Protein 1W70 (pdb70)

B-factor: mean 16.72, std 8.09, range [7.65, 56.37]

Sequence (143 aa):
LIKHMMRAEALFDFTGNSKLLELNFKKAGDVIFLLSSRINKDWLEGTVRGATGIFPLSFVKILKLIKHMRAEALFDFTGNSKLELNFKKAGDVIFLLSRINKDWLEGTVRGATGIFPLSFVKILKKPQPAVPPRPSADKPQPAVPPRP

Structure (mmCIF, N/CA/C/O backbone):
data_1W70
#
_entry.id   1W70
#
_cell.length_a   39.640
_cell.length_b   50.490
_cell.length_c   68.180
_cell.angle_alpha   90.00
_cell.angle_beta   90.00
_cell.angle_gamma   90.00
#
_symmetry.space_group_name_H-M   'P 21 21 21'
#
loop_
_entity.id
_entity.type
_entity.pdbx_description
1 polymer 'NEUTROPHIL CYTOSOL FACTOR 4'
2 polymer 'NEUTROPHIL CYTOSOL FACTOR 1'
3 non-polymer 'SULFATE ION'
4 non-polymer 'trifluoroacetic acid'
5 water water
#
loop_
_atom_site.group_PDB
_atom_site.id
_atom_site.type_symbol
_atom_site.label_atom_id
_atom_site.label_alt_id
_atom_site.label_comp_id
_atom_site.label_asym_id
_atom_site.label_entity_id
_atom_site.label_seq_id
_atom_site.pdbx_PDB_ins_code
_atom_site.Cartn_x
_atom_site.Cartn_y
_atom_site.Cartn_z
_atom_site.occupancy
_atom_site.B_iso_or_equiv
_atom_site.auth_seq_id
_atom_site.auth_comp_id
_atom_site.auth_asym_id
_atom_site.auth_atom_id
_atom_site.pdbx_PDB_model_num
ATOM 1 N N . LEU A 1 1 ? 15.900 13.418 34.149 1.00 15.35 169 LEU A N 1
ATOM 2 C CA . LEU A 1 1 ? 16.353 14.548 33.278 1.00 14.17 169 LEU A CA 1
ATOM 3 C C . LEU A 1 1 ? 15.626 15.805 33.675 1.00 14.70 169 LEU A C 1
ATOM 4 O O . LEU A 1 1 ? 14.466 15.747 34.069 1.00 15.58 169 LEU A O 1
ATOM 9 N N . ILE A 1 2 ? 16.316 16.940 33.555 1.00 12.96 170 ILE A N 1
ATOM 10 C CA . ILE A 1 2 ? 15.753 18.244 33.877 1.00 14.07 170 ILE A CA 1
ATOM 11 C C . ILE A 1 2 ? 14.595 18.545 32.915 1.00 14.18 170 ILE A C 1
ATOM 12 O O . ILE A 1 2 ? 14.656 18.226 31.720 1.00 16.60 170 ILE A O 1
ATOM 17 N N . LYS A 1 3 ? 13.564 19.180 33.464 1.00 15.31 171 LYS A N 1
ATOM 18 C CA . LYS A 1 3 ? 12.368 19.551 32.714 1.00 16.74 171 LYS A CA 1
ATOM 19 C C . LYS A 1 3 ? 12.073 21.027 32.940 1.00 15.44 171 LYS A C 1
ATOM 20 O O . LYS A 1 3 ? 12.324 21.549 34.017 1.00 15.95 171 LYS A O 1
ATOM 26 N N . HIS A 1 4 ? 11.549 21.697 31.925 1.00 16.14 172 HIS A N 1
ATOM 27 C CA . HIS A 1 4 ? 11.173 23.098 32.050 1.00 16.61 172 HIS A CA 1
ATOM 28 C C . HIS A 1 4 ? 12.228 24.130 32.457 1.00 15.43 172 HIS A C 1
ATOM 29 O O . HIS A 1 4 ? 11.893 25.131 33.087 1.00 17.76 172 HIS A O 1
ATOM 36 N N A MET A 1 5 ? 13.482 23.898 32.093 0.50 15.15 173 MET A N 1
ATOM 37 N N B MET A 1 5 ? 13.499 23.888 32.135 0.50 14.50 173 MET A N 1
ATOM 38 C CA A MET A 1 5 ? 14.523 24.854 32.421 0.50 14.73 173 MET A CA 1
ATOM 39 C CA B MET A 1 5 ? 14.563 24.838 32.475 0.50 13.58 173 MET A CA 1
ATOM 40 C C A MET A 1 5 ? 15.246 25.212 31.143 0.50 13.94 173 MET A C 1
ATOM 41 C C B MET A 1 5 ? 15.337 25.187 31.208 0.50 13.25 173 MET A C 1
ATOM 42 O O A MET A 1 5 ? 15.420 24.377 30.256 0.50 13.88 173 MET A O 1
ATOM 43 O O B MET A 1 5 ? 15.648 24.314 30.398 0.50 12.83 173 MET A O 1
ATOM 52 N N . ARG A 1 6 ? 15.658 26.466 31.050 1.00 13.22 174 ARG A N 1
ATOM 53 C CA . ARG A 1 6 ? 16.319 26.949 29.864 1.00 12.65 174 ARG A CA 1
ATOM 54 C C . ARG A 1 6 ? 17.435 27.911 30.164 1.00 11.66 174 ARG A C 1
ATOM 55 O O . ARG A 1 6 ? 17.463 28.556 31.213 1.00 12.47 174 ARG A O 1
ATOM 63 N N . ALA A 1 7 ? 18.341 28.038 29.201 1.00 10.79 175 ALA A N 1
ATOM 64 C CA . ALA A 1 7 ? 19.436 28.986 29.306 1.00 10.20 175 ALA A CA 1
ATOM 65 C C . ALA A 1 7 ? 19.500 29.749 27.993 1.00 10.04 175 ALA A C 1
ATOM 66 O O . ALA A 1 7 ? 19.015 29.269 26.970 1.00 11.42 175 ALA A O 1
ATOM 68 N N . GLU A 1 8 ? 20.055 30.955 28.024 1.00 10.35 176 GLU A N 1
ATOM 69 C CA . GLU A 1 8 ? 20.217 31.716 26.796 1.00 9.93 176 GLU A CA 1
ATOM 70 C C . GLU A 1 8 ? 21.718 31.862 26.557 1.00 9.37 176 GLU A C 1
ATOM 71 O O . GLU A 1 8 ? 22.461 32.246 27.462 1.00 9.91 176 GLU A O 1
ATOM 77 N N . ALA A 1 9 ? 22.157 31.554 25.339 1.00 8.44 177 ALA A N 1
ATOM 78 C CA . ALA A 1 9 ? 23.568 31.715 24.991 1.00 9.25 177 ALA A CA 1
ATOM 79 C C . ALA A 1 9 ? 23.990 33.192 25.016 1.00 9.75 177 ALA A C 1
ATOM 80 O O . ALA A 1 9 ? 23.325 34.062 24.432 1.00 10.02 177 ALA A O 1
ATOM 82 N N . LEU A 1 10 ? 25.116 33.449 25.669 1.00 9.66 178 LEU A N 1
ATOM 83 C CA . LEU A 1 10 ? 25.673 34.786 25.746 1.00 10.40 178 LEU A CA 1
ATOM 84 C C . LEU A 1 10 ? 26.701 35.011 24.649 1.00 11.30 178 LEU A C 1
ATOM 85 O O . LEU A 1 10 ? 27.015 36.156 24.294 1.00 11.68 178 LEU A O 1
ATOM 90 N N . PHE A 1 11 ? 27.238 33.914 24.133 1.00 11.00 179 PHE A N 1
ATOM 91 C CA . PHE A 1 11 ? 28.243 33.958 23.079 1.00 10.34 179 PHE A CA 1
ATOM 92 C C . PHE A 1 11 ? 28.019 32.761 22.178 1.00 10.48 179 PHE A C 1
ATOM 93 O O . PHE A 1 11 ? 27.312 31.812 22.544 1.00 11.62 179 PHE A O 1
ATOM 101 N N . ASP A 1 12 ? 28.622 32.796 20.994 1.00 10.99 180 ASP A N 1
ATOM 102 C CA . ASP A 1 12 ? 28.561 31.654 20.094 1.00 10.06 180 ASP A CA 1
ATOM 103 C C . ASP A 1 12 ? 29.464 30.574 20.695 1.00 10.75 180 ASP A C 1
ATOM 104 O O . ASP A 1 12 ? 30.471 30.877 21.356 1.00 10.74 180 ASP A O 1
ATOM 109 N N . PHE A 1 13 ? 29.119 29.318 20.453 1.00 8.98 181 PHE A N 1
ATOM 110 C CA . PHE A 1 13 ? 29.963 28.209 20.898 1.00 9.08 181 PHE A CA 1
ATOM 111 C C . PHE A 1 13 ? 30.004 27.143 19.813 1.00 9.83 181 PHE A C 1
ATOM 112 O O . PHE A 1 13 ? 28.962 26.641 19.366 1.00 10.13 181 PHE A O 1
ATOM 120 N N . THR A 1 14 ? 31.216 26.845 19.353 1.00 11.21 182 THR A N 1
ATOM 121 C CA . THR A 1 14 ? 31.445 25.806 18.357 1.00 13.72 182 THR A CA 1
ATOM 122 C C . THR A 1 14 ? 32.274 24.747 19.059 1.00 15.41 182 THR A C 1
ATOM 123 O O . THR A 1 14 ? 33.413 25.004 19.473 1.00 17.70 182 THR A O 1
ATOM 127 N N . GLY A 1 15 ? 31.693 23.563 19.182 1.00 16.56 183 GLY A N 1
ATOM 128 C CA . GLY A 1 15 ? 32.369 22.490 19.880 1.00 17.55 183 GLY A CA 1
ATOM 129 C C . GLY A 1 15 ? 33.440 21.779 19.091 1.00 17.34 183 GLY A C 1
ATOM 130 O O . GLY A 1 15 ? 33.561 21.935 17.881 1.00 18.12 183 GLY A O 1
ATOM 131 N N . ASN A 1 16 ? 34.204 20.966 19.805 1.00 14.98 184 ASN A N 1
ATOM 132 C CA . ASN A 1 16 ? 35.293 20.207 19.221 1.00 15.74 184 ASN A CA 1
ATOM 133 C C . ASN A 1 16 ? 34.872 18.845 18.677 1.00 15.39 184 ASN A C 1
ATOM 134 O O . ASN A 1 16 ? 35.641 18.216 17.957 1.00 16.65 184 ASN A O 1
ATOM 139 N N . SER A 1 17 ? 33.674 18.386 19.032 1.00 13.73 185 SER A N 1
ATOM 140 C CA . SER A 1 17 ? 33.144 17.109 18.546 1.00 12.98 185 SER A CA 1
ATOM 141 C C . SER A 1 17 ? 31.631 17.109 18.653 1.00 11.87 185 SER A C 1
ATOM 142 O O . SER A 1 17 ? 31.065 18.031 19.241 1.00 11.74 185 SER A O 1
ATOM 145 N N . LYS A 1 18 ? 30.988 16.072 18.116 1.00 13.03 186 LYS A N 1
ATOM 146 C CA . LYS A 1 18 ? 29.541 15.976 18.141 1.00 13.98 186 LYS A CA 1
ATOM 147 C C . LYS A 1 18 ? 28.996 15.694 19.526 1.00 12.68 186 LYS A C 1
ATOM 148 O O . LYS A 1 18 ? 27.780 15.625 19.719 1.00 14.07 186 LYS A O 1
ATOM 154 N N A LEU A 1 19 ? 29.891 15.510 20.494 0.70 12.15 187 LEU A N 1
ATOM 155 N N B LEU A 1 19 ? 29.893 15.543 20.498 0.30 12.24 187 LEU A N 1
ATOM 156 C CA A LEU A 1 19 ? 29.454 15.321 21.875 0.70 12.23 187 LEU A CA 1
ATOM 157 C CA B LEU A 1 19 ? 29.472 15.326 21.876 0.30 11.53 187 LEU A CA 1
ATOM 158 C C A LEU A 1 19 ? 29.116 16.707 22.430 0.70 10.71 187 LEU A C 1
ATOM 159 C C B LEU A 1 19 ? 29.147 16.704 22.451 0.30 10.68 187 LEU A C 1
ATOM 160 O O A LEU A 1 19 ? 28.358 16.833 23.384 0.70 10.80 187 LEU A O 1
ATOM 161 O O B LEU A 1 19 ? 28.429 16.823 23.442 0.30 10.67 187 LEU A O 1
ATOM 170 N N . GLU A 1 20 ? 29.687 17.742 21.813 1.00 10.10 188 GLU A N 1
ATOM 171 C CA . GLU A 1 20 ? 29.481 19.126 22.245 1.00 10.09 188 GLU A CA 1
ATOM 172 C C . GLU A 1 20 ? 28.401 19.815 21.421 1.00 8.78 188 GLU A C 1
ATOM 173 O O . GLU A 1 20 ? 28.269 19.599 20.216 1.00 11.72 188 GLU A O 1
ATOM 179 N N . LEU A 1 21 ? 27.606 20.632 22.108 1.00 9.18 189 LEU A N 1
ATOM 180 C CA . LEU A 1 21 ? 26.486 21.340 21.504 1.00 10.33 189 LEU A CA 1
ATOM 181 C C . LEU A 1 21 ? 26.860 22.696 20.923 1.00 10.92 189 LEU A C 1
ATOM 182 O O . LEU A 1 21 ? 27.261 23.586 21.675 1.00 13.02 189 LEU A O 1
ATOM 187 N N . ASN A 1 22 ? 26.678 22.871 19.610 1.00 9.62 190 ASN A N 1
ATOM 188 C CA . ASN A 1 22 ? 26.981 24.142 18.942 1.00 10.33 190 ASN A CA 1
ATOM 189 C C . ASN A 1 22 ? 25.786 25.088 19.042 1.00 9.75 190 ASN A C 1
ATOM 190 O O . ASN A 1 22 ? 24.630 24.659 18.951 1.00 11.49 190 ASN A O 1
ATOM 195 N N . PHE A 1 23 ? 26.063 26.376 19.231 1.00 9.74 191 PHE A N 1
ATOM 196 C CA . PHE A 1 23 ? 24.973 27.345 19.253 1.00 9.87 191 PHE A CA 1
ATOM 197 C C . PHE A 1 23 ? 25.478 28.744 18.986 1.00 9.33 191 PHE A C 1
ATOM 198 O O . PHE A 1 23 ? 26.676 28.978 18.931 1.00 10.94 191 PHE A O 1
ATOM 206 N N A LYS A 1 24 ? 24.544 29.671 18.784 0.50 9.58 192 LYS A N 1
ATOM 207 N N B LYS A 1 24 ? 24.549 29.675 18.795 0.50 9.99 192 LYS A N 1
ATOM 208 C CA A LYS A 1 24 ? 24.876 31.073 18.525 0.50 9.46 192 LYS A CA 1
ATOM 209 C CA B LYS A 1 24 ? 24.906 31.070 18.545 0.50 10.11 192 LYS A CA 1
ATOM 210 C C A LYS A 1 24 ? 24.375 31.934 19.676 0.50 9.63 192 LYS A C 1
ATOM 211 C C B LYS A 1 24 ? 24.376 31.936 19.673 0.50 10.06 192 LYS A C 1
ATOM 212 O O A LYS A 1 24 ? 23.400 31.576 20.343 0.50 9.32 192 LYS A O 1
ATOM 213 O O B LYS A 1 24 ? 23.385 31.586 20.318 0.50 9.72 192 LYS A O 1
ATOM 224 N N . ALA A 1 25 ? 25.039 33.064 19.908 1.00 9.68 193 ALA A N 1
ATOM 225 C CA . ALA A 1 25 ? 24.621 33.988 20.946 1.00 9.35 193 ALA A CA 1
ATOM 226 C C . ALA A 1 25 ? 23.142 34.310 20.731 1.00 9.92 193 ALA A C 1
ATOM 227 O O . ALA A 1 25 ? 22.729 34.592 19.596 1.00 10.76 193 ALA A O 1
ATOM 229 N N . GLY A 1 26 ? 22.356 34.244 21.807 1.00 9.05 194 GLY A N 1
ATOM 230 C CA . GLY A 1 26 ? 20.939 34.534 21.715 1.00 9.15 194 GLY A CA 1
ATOM 231 C C . GLY A 1 26 ? 20.063 33.298 21.628 1.00 9.16 194 GLY A C 1
ATOM 232 O O . GLY A 1 26 ? 18.857 33.375 21.873 1.00 10.85 194 GLY A O 1
ATOM 233 N N . ASP A 1 27 ? 20.653 32.154 21.283 1.00 9.24 195 ASP A N 1
ATOM 234 C CA . ASP A 1 27 ? 19.871 30.924 21.212 1.00 9.55 195 ASP A CA 1
ATOM 235 C C . ASP A 1 27 ? 19.364 30.538 22.605 1.00 9.75 195 ASP A C 1
ATOM 236 O O . ASP A 1 27 ? 20.008 30.830 23.620 1.00 9.50 195 ASP A O 1
ATOM 241 N N . VAL A 1 28 ? 18.205 29.874 22.638 1.00 9.14 196 VAL A N 1
ATOM 242 C CA . VAL A 1 28 ? 17.644 29.372 23.889 1.00 8.88 196 VAL A CA 1
ATOM 243 C C . VAL A 1 28 ? 17.936 27.862 23.907 1.00 8.20 196 VAL A C 1
ATOM 244 O O . VAL A 1 28 ? 17.570 27.101 22.995 1.00 8.84 196 VAL A O 1
ATOM 248 N N . ILE A 1 29 ? 18.633 27.436 24.949 1.00 8.86 197 ILE A N 1
ATOM 249 C CA . ILE A 1 29 ? 19.024 26.033 25.093 1.00 9.55 197 ILE A CA 1
ATOM 250 C C . ILE A 1 29 ? 18.151 25.365 26.139 1.00 9.15 197 ILE A C 1
ATOM 251 O O . ILE A 1 29 ? 17.974 25.905 27.226 1.00 10.20 197 ILE A O 1
ATOM 256 N N . PHE A 1 30 ? 17.588 24.214 25.804 1.00 9.19 198 PHE A N 1
ATOM 257 C CA . PHE A 1 30 ? 16.722 23.488 26.744 1.00 9.09 198 PHE A CA 1
ATOM 258 C C . PHE A 1 30 ? 17.623 22.549 27.528 1.00 8.75 198 PHE A C 1
ATOM 259 O O . PHE A 1 30 ? 18.278 21.660 26.949 1.00 9.67 198 PHE A O 1
ATOM 267 N N . LEU A 1 31 ? 17.684 22.778 28.840 1.00 9.53 199 LEU A N 1
ATOM 268 C CA . LEU A 1 31 ? 18.573 22.025 29.715 1.00 9.86 199 LEU A CA 1
ATOM 269 C C . LEU A 1 31 ? 18.156 20.599 30.016 1.00 11.18 199 LEU A C 1
ATOM 270 O O . LEU A 1 31 ? 16.972 20.291 30.164 1.00 12.36 199 LEU A O 1
ATOM 275 N N . LEU A 1 32 ? 19.152 19.722 30.106 1.00 10.95 200 LEU A N 1
ATOM 276 C CA . LEU A 1 32 ? 18.880 18.303 30.380 1.00 11.24 200 LEU A CA 1
ATOM 277 C C . LEU A 1 32 ? 19.575 17.752 31.610 1.00 12.16 200 LEU A C 1
ATOM 278 O O . LEU A 1 32 ? 18.994 16.970 32.370 1.00 11.57 200 LEU A O 1
ATOM 283 N N A SER A 1 33 ? 20.826 18.140 31.808 0.50 10.54 201 SER A N 1
ATOM 284 N N B SER A 1 33 ? 20.816 18.160 31.824 0.50 11.40 201 SER A N 1
ATOM 285 C CA A SER A 1 33 ? 21.583 17.630 32.945 0.50 11.39 201 SER A CA 1
ATOM 286 C CA B SER A 1 33 ? 21.552 17.679 32.986 0.50 12.97 201 SER A CA 1
ATOM 287 C C A SER A 1 33 ? 22.827 18.472 33.186 0.50 12.18 201 SER A C 1
ATOM 288 C C B SER A 1 33 ? 22.798 18.512 33.212 0.50 13.02 201 SER A C 1
ATOM 289 O O A SER A 1 33 ? 23.195 19.311 32.360 0.50 12.66 201 SER A O 1
ATOM 290 O O B SER A 1 33 ? 23.147 19.370 32.396 0.50 13.10 201 SER A O 1
ATOM 295 N N . ARG A 1 34 ? 23.458 18.275 34.337 1.00 14.66 202 ARG A N 1
ATOM 296 C CA . ARG A 1 34 ? 24.684 18.981 34.636 1.00 16.04 202 ARG A CA 1
ATOM 297 C C . ARG A 1 34 ? 25.787 17.937 34.602 1.00 16.70 202 ARG A C 1
ATOM 298 O O . ARG A 1 34 ? 25.647 16.856 35.168 1.00 17.28 202 ARG A O 1
ATOM 306 N N . ILE A 1 35 ? 26.884 18.263 33.931 1.00 15.51 203 ILE A N 1
ATOM 307 C CA . ILE A 1 35 ? 28.013 17.344 33.774 1.00 18.30 203 ILE A CA 1
ATOM 308 C C . ILE A 1 35 ? 29.007 17.501 34.917 1.00 18.92 203 ILE A C 1
ATOM 309 O O . ILE A 1 35 ? 29.405 16.515 35.545 1.00 20.48 203 ILE A O 1
ATOM 314 N N . ASN A 1 36 ? 29.438 18.733 35.158 1.00 17.47 204 ASN A N 1
ATOM 315 C CA . ASN A 1 36 ? 30.332 19.036 36.275 1.00 18.29 204 ASN A CA 1
ATOM 316 C C . ASN A 1 36 ? 30.252 20.528 36.565 1.00 17.57 204 ASN A C 1
ATOM 317 O O . ASN A 1 36 ? 29.368 21.213 36.051 1.00 16.59 204 ASN A O 1
ATOM 322 N N . LYS A 1 37 ? 31.151 21.060 37.382 1.00 17.09 205 LYS A N 1
ATOM 323 C CA . LYS A 1 37 ? 31.078 22.474 37.723 1.00 16.93 205 LYS A CA 1
ATOM 324 C C . LYS A 1 37 ? 31.099 23.426 36.524 1.00 15.24 205 LYS A C 1
ATOM 325 O O . LYS A 1 37 ? 30.489 24.496 36.562 1.00 17.39 205 LYS A O 1
ATOM 331 N N . ASP A 1 38 ? 31.784 23.026 35.455 1.00 14.32 206 ASP A N 1
ATOM 332 C CA . ASP A 1 38 ? 31.916 23.897 34.294 1.00 13.60 206 ASP A CA 1
ATOM 333 C C . ASP A 1 38 ? 31.054 23.570 33.083 1.00 12.98 206 ASP A C 1
ATOM 334 O O . ASP A 1 38 ? 30.922 24.414 32.207 1.00 11.99 206 ASP A O 1
ATOM 339 N N . TRP A 1 39 ? 30.482 22.373 33.028 1.00 11.87 207 TRP A N 1
ATOM 340 C CA . TRP A 1 39 ? 29.728 21.956 31.851 1.00 11.13 207 TRP A CA 1
ATOM 341 C C . TRP A 1 39 ? 28.310 21.503 32.119 1.00 11.76 207 TRP A C 1
ATOM 342 O O . TRP A 1 39 ? 28.042 20.843 33.111 1.00 11.65 207 TRP A O 1
ATOM 353 N N . LEU A 1 40 ? 27.408 21.871 31.217 1.00 9.82 208 LEU A N 1
ATOM 354 C CA . LEU A 1 40 ? 26.003 21.461 31.268 1.00 10.56 208 LEU A CA 1
ATOM 355 C C . LEU A 1 40 ? 25.710 20.636 30.012 1.00 9.49 208 LEU A C 1
ATOM 356 O O . LEU A 1 40 ? 26.527 20.572 29.092 1.00 10.68 208 LEU A O 1
ATOM 361 N N . GLU A 1 41 ? 24.555 19.979 29.994 1.00 9.86 209 GLU A N 1
ATOM 362 C CA . GLU A 1 41 ? 24.119 19.209 28.843 1.00 9.14 209 GLU A CA 1
ATOM 363 C C . GLU A 1 41 ? 22.738 19.745 28.477 1.00 10.37 209 GLU A C 1
ATOM 364 O O . GLU A 1 41 ? 21.892 19.981 29.356 1.00 11.22 209 GLU A O 1
ATOM 370 N N . GLY A 1 42 ? 22.487 19.923 27.185 1.00 9.06 210 GLY A N 1
ATOM 371 C CA . GLY A 1 42 ? 21.186 20.419 26.761 1.00 8.61 210 GLY A CA 1
ATOM 372 C C . GLY A 1 42 ? 20.947 20.187 25.287 1.00 8.31 210 GLY A C 1
ATOM 373 O O . GLY A 1 42 ? 21.725 19.496 24.617 1.00 9.22 210 GLY A O 1
ATOM 374 N N . THR A 1 43 ? 19.859 20.765 24.786 1.00 8.48 211 THR A N 1
ATOM 375 C CA . THR A 1 43 ? 19.528 20.633 23.382 1.00 9.97 211 THR A CA 1
ATOM 376 C C . THR A 1 43 ? 19.103 21.939 22.726 1.00 9.95 211 THR A C 1
ATOM 377 O O . THR A 1 43 ? 18.409 22.784 23.320 1.00 9.57 211 THR A O 1
ATOM 381 N N . VAL A 1 44 ? 19.589 22.114 21.501 1.00 7.77 212 VAL A N 1
ATOM 382 C CA . VAL A 1 44 ? 19.206 23.234 20.655 1.00 8.85 212 VAL A CA 1
ATOM 383 C C . VAL A 1 44 ? 19.609 22.842 19.231 1.00 9.47 212 VAL A C 1
ATOM 384 O O . VAL A 1 44 ? 20.521 22.039 19.023 1.00 10.04 212 VAL A O 1
ATOM 388 N N . ARG A 1 45 ? 18.913 23.409 18.256 1.00 9.20 213 ARG A N 1
ATOM 389 C CA . ARG A 1 45 ? 19.175 23.155 16.850 1.00 9.65 213 ARG A CA 1
ATOM 390 C C . ARG A 1 45 ? 19.090 21.675 16.455 1.00 10.96 213 ARG A C 1
ATOM 391 O O . ARG A 1 45 ? 19.731 21.221 15.496 1.00 12.17 213 ARG A O 1
ATOM 399 N N . GLY A 1 46 ? 18.273 20.942 17.199 1.00 11.16 214 GLY A N 1
ATOM 400 C CA . GLY A 1 46 ? 18.049 19.530 16.916 1.00 12.39 214 GLY A CA 1
ATOM 401 C C . GLY A 1 46 ? 19.068 18.558 17.471 1.00 13.50 214 GLY A C 1
ATOM 402 O O . GLY A 1 46 ? 18.899 17.349 17.318 1.00 14.99 214 GLY A O 1
ATOM 403 N N . ALA A 1 47 ? 20.109 19.076 18.108 1.00 10.46 215 ALA A N 1
ATOM 404 C CA . ALA A 1 47 ? 21.162 18.239 18.662 1.00 10.71 215 ALA A CA 1
ATOM 405 C C . ALA A 1 47 ? 21.165 18.281 20.180 1.00 10.56 215 ALA A C 1
ATOM 406 O O . ALA A 1 47 ? 20.606 19.188 20.799 1.00 10.58 215 ALA A O 1
ATOM 408 N N . THR A 1 48 ? 21.800 17.280 20.769 1.00 9.54 216 THR A N 1
ATOM 409 C CA . THR A 1 48 ? 21.949 17.178 22.215 1.00 9.88 216 THR A CA 1
ATOM 410 C C . THR A 1 48 ? 23.441 17.023 22.484 1.00 10.39 216 THR A C 1
ATOM 411 O O . THR A 1 48 ? 24.143 16.265 21.789 1.00 12.41 216 THR A O 1
ATOM 415 N N . GLY A 1 49 ? 23.939 17.751 23.470 1.00 9.77 217 GLY A N 1
ATOM 416 C CA . GLY A 1 49 ? 25.345 17.679 23.793 1.00 9.76 217 GLY A CA 1
ATOM 417 C C . GLY A 1 49 ? 25.725 18.559 24.964 1.00 8.30 217 GLY A C 1
ATOM 418 O O . GLY A 1 49 ? 24.868 19.191 25.597 1.00 9.20 217 GLY A O 1
ATOM 419 N N . ILE A 1 50 ? 27.027 18.610 25.245 1.00 9.42 218 ILE A N 1
ATOM 420 C CA . ILE A 1 50 ? 27.531 19.385 26.363 1.00 9.21 218 ILE A CA 1
ATOM 421 C C . ILE A 1 50 ? 28.063 20.749 25.938 1.00 9.52 218 ILE A C 1
ATOM 422 O O . ILE A 1 50 ? 28.454 20.957 24.790 1.00 9.77 218 ILE A O 1
ATOM 427 N N . PHE A 1 51 ? 28.075 21.688 26.877 1.00 8.39 219 PHE A N 1
ATOM 428 C CA . PHE A 1 51 ? 28.551 23.035 26.577 1.00 8.83 219 PHE A CA 1
ATOM 429 C C . PHE A 1 51 ? 28.962 23.726 27.867 1.00 9.37 219 PHE A C 1
ATOM 430 O O . PHE A 1 51 ? 28.574 23.308 28.956 1.00 9.43 219 PHE A O 1
ATOM 438 N N . PRO A 1 52 ? 29.750 24.797 27.775 1.00 9.29 220 PRO A N 1
ATOM 439 C CA . PRO A 1 52 ? 30.178 25.482 28.995 1.00 10.14 220 PRO A CA 1
ATOM 440 C C . P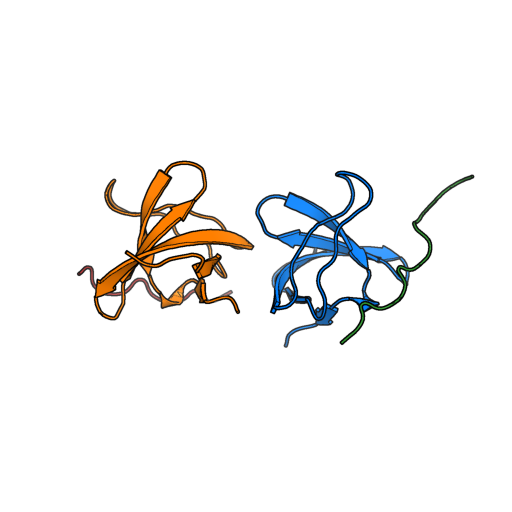RO A 1 52 ? 29.130 26.356 29.672 1.00 10.41 220 PRO A C 1
ATOM 441 O O . PRO A 1 52 ? 28.456 27.137 29.017 1.00 9.55 220 PRO A O 1
ATOM 445 N N . LEU A 1 53 ? 29.013 26.219 30.991 1.00 10.76 221 LEU A N 1
ATOM 446 C CA . LEU A 1 53 ? 28.091 27.042 31.768 1.00 11.01 221 LEU A CA 1
ATOM 447 C C . LEU A 1 53 ? 28.434 28.539 31.569 1.00 11.40 221 LEU A C 1
ATOM 448 O O . LEU A 1 53 ? 27.545 29.400 31.508 1.00 11.71 221 LEU A O 1
ATOM 453 N N . SER A 1 54 ? 29.719 28.854 31.441 1.00 10.35 222 SER A N 1
ATOM 454 C CA . SER A 1 54 ? 30.122 30.252 31.303 1.00 10.86 222 SER A CA 1
ATOM 455 C C . SER A 1 54 ? 29.656 30.934 30.018 1.00 11.10 222 SER A C 1
ATOM 456 O O . SER A 1 54 ? 29.725 32.158 29.898 1.00 13.45 222 SER A O 1
ATOM 459 N N . PHE A 1 55 ? 29.176 30.152 29.059 1.00 9.55 223 PHE A N 1
ATOM 460 C CA . PHE A 1 55 ? 28.725 30.719 27.797 1.00 9.51 223 PHE A CA 1
ATOM 461 C C . PHE A 1 55 ? 27.233 31.025 27.783 1.00 10.61 223 PHE A C 1
ATOM 462 O O . PHE A 1 55 ? 26.707 31.478 26.770 1.00 11.26 223 PHE A O 1
ATOM 470 N N . VAL A 1 56 ? 26.548 30.800 28.897 1.00 9.91 224 VAL A N 1
ATOM 471 C CA . VAL A 1 56 ? 25.106 31.046 28.930 1.00 9.66 224 VAL A CA 1
ATOM 472 C C . VAL A 1 56 ? 24.658 31.691 30.229 1.00 10.95 224 VAL A C 1
ATOM 473 O O . VAL A 1 56 ? 25.414 31.745 31.195 1.00 12.53 224 VAL A O 1
ATOM 477 N N . LYS A 1 57 ? 23.432 32.201 30.223 1.00 10.52 225 LYS A N 1
ATOM 478 C CA . LYS A 1 57 ? 22.818 32.700 31.445 1.00 11.96 225 LYS A CA 1
ATOM 479 C C . LYS A 1 57 ? 21.546 31.853 31.621 1.00 11.73 225 LYS A C 1
ATOM 480 O O . LYS A 1 57 ? 20.857 31.518 30.649 1.00 13.67 225 LYS A O 1
ATOM 486 N N . ILE A 1 58 ? 21.249 31.457 32.849 1.00 12.61 226 ILE A N 1
ATOM 487 C CA . ILE A 1 58 ? 20.050 30.668 33.110 1.00 13.92 226 ILE A CA 1
ATOM 488 C C . ILE A 1 58 ? 18.829 31.595 33.092 1.00 12.91 226 ILE A C 1
ATOM 489 O O . ILE A 1 58 ? 18.834 32.654 33.726 1.00 15.65 226 ILE A O 1
ATOM 494 N N . LEU A 1 59 ? 17.789 31.211 32.364 1.00 13.88 227 LEU A N 1
ATOM 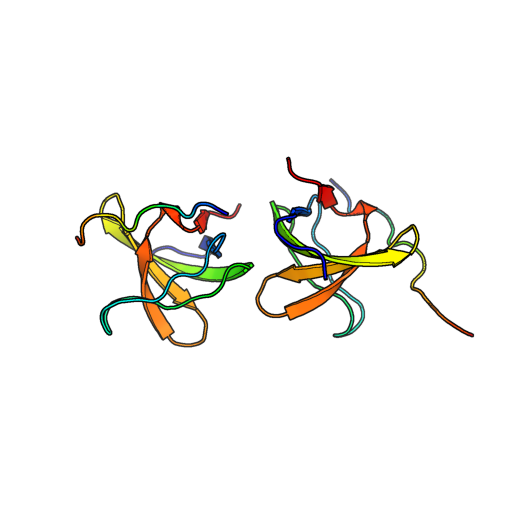495 C CA . LEU A 1 59 ? 16.587 32.040 32.264 1.00 15.61 227 LEU A CA 1
ATOM 496 C C . LEU A 1 59 ? 15.600 31.788 33.386 1.00 18.50 227 LEU A C 1
ATOM 497 O O . LEU A 1 59 ? 15.528 30.695 33.935 1.00 19.24 227 LEU A O 1
ATOM 502 N N . LYS A 1 60 ? 14.84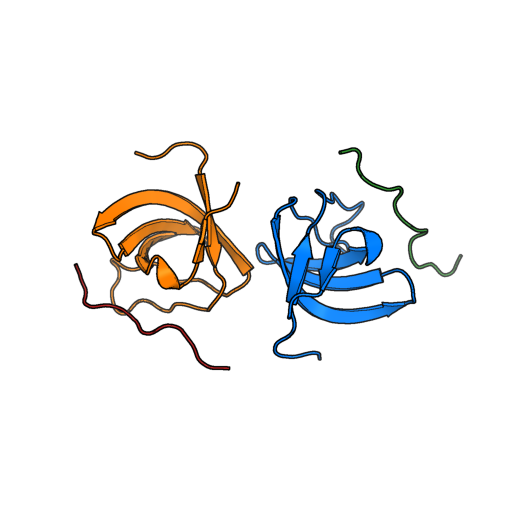7 32.830 33.726 1.00 20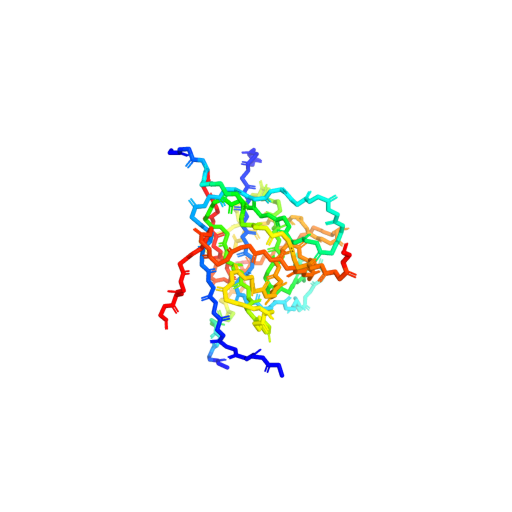.73 228 LYS A N 1
ATOM 503 C CA . LYS A 1 60 ? 13.844 32.745 34.779 1.00 23.60 228 LYS A CA 1
ATOM 504 C C . LYS A 1 60 ? 12.618 32.033 34.239 1.00 24.73 228 LYS A C 1
ATOM 505 O O . LYS A 1 60 ? 11.947 31.352 35.041 1.00 27.04 228 LYS A O 1
ATOM 512 N N . LEU B 1 1 ? 10.147 37.726 0.058 1.00 18.80 169 LEU B N 1
ATOM 513 C CA . LEU B 1 1 ? 11.198 36.763 0.471 1.00 16.63 169 LEU B CA 1
ATOM 514 C C . LEU B 1 1 ? 12.219 37.379 1.410 1.00 16.30 169 LEU B C 1
ATOM 515 O O . LEU B 1 1 ? 12.970 38.296 1.054 1.00 17.13 169 LEU B O 1
ATOM 520 N N . ILE B 1 2 ? 12.222 36.852 2.628 1.00 14.99 170 ILE B N 1
ATOM 521 C CA . ILE B 1 2 ? 13.131 37.268 3.685 1.00 14.86 170 ILE B CA 1
ATOM 522 C C . ILE B 1 2 ? 14.506 36.611 3.460 1.00 13.87 170 ILE B C 1
ATOM 523 O O . ILE B 1 2 ? 14.583 35.456 3.046 1.00 15.02 170 ILE B O 1
ATOM 528 N N . LYS B 1 3 ? 15.571 37.343 3.762 1.00 13.76 171 LYS B N 1
ATOM 529 C CA . LYS B 1 3 ? 16.918 36.816 3.595 1.00 13.77 171 LYS B CA 1
ATOM 530 C C . LYS B 1 3 ? 17.693 36.732 4.904 1.00 13.63 171 LYS B C 1
ATOM 531 O O . LYS B 1 3 ? 17.687 37.663 5.707 1.00 13.95 171 LYS B O 1
ATOM 537 N N . HIS B 1 4 ? 18.353 35.598 5.102 1.00 13.17 172 HIS B N 1
ATOM 538 C CA . HIS B 1 4 ? 19.170 35.346 6.279 1.00 14.94 172 HIS B CA 1
ATOM 539 C C . HIS B 1 4 ? 18.530 35.658 7.632 1.00 14.10 172 HIS B C 1
ATOM 540 O O . HIS B 1 4 ? 19.176 36.216 8.518 1.00 16.59 172 HIS B O 1
ATOM 547 N N . MET B 1 5 ? 17.261 35.310 7.793 1.00 12.26 173 MET B N 1
ATOM 548 C CA . MET B 1 5 ? 16.591 35.515 9.064 1.00 11.25 173 MET B CA 1
ATOM 549 C C . MET B 1 5 ? 16.172 34.143 9.559 1.00 10.74 173 MET B C 1
ATOM 550 O O . MET B 1 5 ? 15.811 33.270 8.776 1.00 11.38 173 MET B O 1
ATOM 555 N N . ARG B 1 6 ? 16.226 33.966 10.870 1.00 10.63 174 ARG B N 1
ATOM 556 C CA . ARG B 1 6 ? 15.952 32.688 11.499 1.00 9.68 174 ARG B CA 1
ATOM 557 C C . ARG B 1 6 ? 15.094 32.851 12.737 1.00 8.26 174 ARG B C 1
ATOM 558 O O . ARG B 1 6 ? 15.092 33.906 13.384 1.00 9.67 174 ARG B O 1
ATOM 566 N N . ALA B 1 7 ? 14.363 31.796 13.068 1.00 8.72 175 ALA B N 1
ATOM 567 C CA . ALA B 1 7 ? 13.553 31.812 14.277 1.00 8.77 175 ALA B CA 1
ATOM 568 C C . ALA B 1 7 ? 13.692 30.484 14.989 1.00 8.51 175 ALA B C 1
ATOM 569 O O . ALA B 1 7 ? 13.586 29.416 14.362 1.00 10.17 175 ALA B O 1
ATOM 571 N N . GLU B 1 8 ? 13.913 30.541 16.294 1.00 8.64 176 GLU B N 1
ATOM 572 C CA . GLU B 1 8 ? 14.013 29.310 17.073 1.00 8.19 176 GLU B CA 1
ATOM 573 C C . GLU B 1 8 ? 12.663 28.968 17.687 1.00 7.66 176 GLU B C 1
ATOM 574 O O . GLU B 1 8 ? 12.038 29.806 18.321 1.00 8.50 176 GLU B O 1
ATOM 580 N N . ALA B 1 9 ? 12.230 27.731 17.504 1.00 9.05 177 ALA B N 1
ATOM 581 C CA . ALA B 1 9 ? 11.010 27.274 18.135 1.00 8.50 177 ALA B CA 1
ATOM 582 C C . ALA B 1 9 ? 11.213 27.221 19.656 1.00 8.95 177 ALA B C 1
ATOM 583 O O . ALA B 1 9 ? 12.197 26.651 20.147 1.00 9.30 177 ALA B O 1
ATOM 585 N N . LEU B 1 10 ? 10.289 27.819 20.398 1.00 8.46 178 LEU B N 1
ATOM 586 C CA . LEU B 1 10 ? 10.357 27.773 21.850 1.00 9.50 178 LEU B CA 1
ATOM 587 C C . LEU B 1 10 ? 9.369 26.751 22.393 1.00 9.77 178 LEU B C 1
ATOM 588 O O . LEU B 1 10 ? 9.413 26.426 23.585 1.00 10.48 178 LEU B O 1
ATOM 593 N N . PHE B 1 11 ? 8.508 26.240 21.506 1.00 9.57 179 PHE B N 1
ATOM 594 C CA . PHE B 1 11 ? 7.472 25.249 21.824 1.00 10.45 179 PHE B CA 1
ATOM 595 C C . PHE B 1 11 ? 7.288 24.347 20.620 1.00 11.00 179 PHE B C 1
ATOM 596 O O . PHE B 1 11 ? 7.528 24.762 19.485 1.00 12.30 179 PHE B O 1
ATOM 604 N N . ASP B 1 12 ? 6.860 23.110 20.848 1.00 10.14 180 ASP B N 1
ATOM 605 C CA . ASP B 1 12 ? 6.594 22.186 19.750 1.00 10.98 180 ASP B CA 1
ATOM 606 C C . ASP B 1 12 ? 5.341 22.694 19.015 1.00 11.19 180 ASP B C 1
ATOM 607 O O . ASP B 1 12 ? 4.426 23.269 19.614 1.00 11.62 180 ASP B O 1
ATOM 612 N N . PHE B 1 13 ? 5.300 22.463 17.711 1.00 11.99 181 PHE B N 1
ATOM 613 C CA . PHE B 1 13 ? 4.126 22.812 16.930 1.00 11.93 181 PHE B CA 1
ATOM 614 C C . PHE B 1 13 ? 3.873 21.672 15.965 1.00 12.05 181 PHE B C 1
ATOM 615 O O . PHE B 1 13 ? 4.777 21.255 15.235 1.00 12.44 181 PHE B O 1
ATOM 623 N N . THR B 1 14 ? 2.645 21.157 15.971 1.00 14.24 182 THR B N 1
ATOM 624 C CA . THR B 1 14 ? 2.259 20.101 15.051 1.00 16.04 182 THR B CA 1
ATOM 625 C C . THR B 1 14 ? 1.135 20.691 14.198 1.00 15.86 182 THR B C 1
ATOM 626 O O . THR B 1 14 ? 0.086 21.054 14.716 1.00 18.87 182 THR B O 1
ATOM 630 N N . GLY B 1 15 ? 1.369 20.798 12.894 1.00 17.12 183 GLY B N 1
ATOM 631 C CA . GLY B 1 15 ? 0.369 21.371 12.006 1.00 18.07 183 GLY B CA 1
ATOM 632 C C . GLY B 1 15 ? -0.871 20.518 11.856 1.00 21.01 183 GLY B C 1
ATOM 633 O O . GLY B 1 15 ? -0.846 19.327 12.114 1.00 20.93 183 GLY B O 1
ATOM 634 N N . ASN B 1 16 ? -1.958 21.133 11.413 1.00 23.16 184 ASN B N 1
ATOM 635 C CA . ASN B 1 16 ? -3.222 20.419 11.227 1.00 26.14 184 ASN B CA 1
ATOM 636 C C . ASN B 1 16 ? -3.446 20.198 9.735 1.00 26.74 184 ASN B C 1
ATOM 637 O O . ASN B 1 16 ? -4.372 19.500 9.302 1.00 28.66 184 ASN B O 1
ATOM 642 N N . SER B 1 17 ? -2.567 20.782 8.941 1.00 26.43 185 SER B N 1
ATOM 643 C CA . SER B 1 17 ? -2.650 20.657 7.502 1.00 26.45 185 SER B CA 1
ATOM 644 C C . SER B 1 17 ? -1.271 20.532 6.867 1.00 25.30 185 SER B C 1
ATOM 645 O O . SER B 1 17 ? -0.257 20.846 7.493 1.00 22.68 185 SER B O 1
ATOM 648 N N . LYS B 1 18 ? -1.229 20.078 5.616 1.00 23.81 186 LYS B N 1
ATOM 649 C CA . LYS B 1 18 ? 0.029 19.928 4.900 1.00 21.85 186 LYS B CA 1
ATOM 650 C C . LYS B 1 18 ? 0.596 21.312 4.565 1.00 18.28 186 LYS B C 1
ATOM 651 O O . LYS B 1 18 ? 1.727 21.436 4.108 1.00 18.84 186 LYS B O 1
ATOM 657 N N . LEU B 1 19 ? -0.195 22.351 4.817 1.00 18.89 187 LEU B N 1
ATOM 658 C CA . LEU B 1 19 ? 0.255 23.725 4.567 1.00 14.93 187 LEU B CA 1
ATOM 659 C C . LEU B 1 19 ? 1.020 24.256 5.759 1.00 13.97 187 LEU B C 1
ATOM 660 O O . LEU B 1 19 ? 1.716 25.256 5.657 1.00 11.98 187 LEU B O 1
ATOM 665 N N . GLU B 1 20 ? 0.899 23.554 6.877 1.00 13.30 188 GLU B N 1
ATOM 666 C CA . GLU B 1 20 ? 1.560 23.963 8.110 1.00 11.61 188 GLU B CA 1
ATOM 667 C C . GLU B 1 20 ? 2.845 23.197 8.353 1.00 11.82 188 GLU B C 1
ATOM 668 O O . GLU B 1 20 ? 3.007 22.047 7.936 1.00 14.83 188 GLU B O 1
ATOM 674 N N . LEU B 1 21 ? 3.786 23.871 8.997 1.00 11.65 189 LEU B N 1
ATOM 675 C CA . LEU B 1 21 ? 5.070 23.290 9.334 1.00 12.15 189 LEU B CA 1
ATOM 676 C C . LEU B 1 21 ? 4.911 22.433 10.601 1.00 13.72 189 LEU B C 1
ATOM 677 O O . LEU B 1 21 ? 3.863 22.428 11.250 1.00 16.99 189 LEU B O 1
ATOM 682 N N . ASN B 1 22 ? 5.922 21.632 10.900 1.00 11.54 190 ASN B N 1
ATOM 683 C CA . ASN B 1 22 ? 5.929 20.816 12.110 1.00 12.64 190 ASN B CA 1
ATOM 684 C C . ASN B 1 22 ? 7.321 20.994 12.677 1.00 11.73 190 ASN B C 1
ATOM 685 O O . ASN B 1 22 ? 8.299 20.957 11.934 1.00 12.84 190 ASN B O 1
ATOM 690 N N . PHE B 1 23 ? 7.423 21.205 13.981 1.00 10.61 191 PHE B N 1
ATOM 691 C CA . PHE B 1 23 ? 8.747 21.351 14.561 1.00 10.54 191 PHE B CA 1
ATOM 692 C C . PHE B 1 23 ? 8.744 21.087 16.050 1.00 10.53 191 PHE B C 1
ATOM 693 O O . PHE B 1 23 ? 7.677 20.973 16.673 1.00 10.78 191 PHE B O 1
ATOM 701 N N A LYS B 1 24 ? 9.940 20.959 16.616 0.70 10.99 192 LYS B N 1
ATOM 702 N N B LYS B 1 24 ? 9.940 20.982 16.618 0.30 10.96 192 LYS B N 1
ATOM 703 C CA A LYS B 1 24 ? 10.096 20.737 18.053 0.70 11.63 192 LYS B CA 1
ATOM 704 C CA B LYS B 1 24 ? 10.099 20.745 18.048 0.30 11.27 192 LYS B CA 1
ATOM 705 C C A LYS B 1 24 ? 10.842 21.907 18.681 0.70 11.41 192 LYS B C 1
ATOM 706 C C B LYS B 1 24 ? 10.842 21.911 18.681 0.30 11.03 192 LYS B C 1
ATOM 707 O O A LYS B 1 24 ? 11.652 22.566 18.020 0.70 11.66 192 LYS B O 1
ATOM 708 O O B LYS B 1 24 ? 11.651 22.572 18.026 0.30 11.04 192 LYS B O 1
ATOM 719 N N . ALA B 1 25 ? 10.561 22.162 19.956 1.00 9.98 193 ALA B N 1
ATOM 720 C CA . ALA B 1 25 ? 11.234 23.235 20.680 1.00 10.79 193 ALA B CA 1
ATOM 721 C C . ALA B 1 25 ? 12.740 23.039 20.494 1.00 9.79 193 ALA B C 1
ATOM 722 O O . ALA B 1 25 ? 13.261 21.910 20.619 1.00 11.56 193 ALA B O 1
ATOM 724 N N . GLY B 1 26 ? 13.438 24.134 20.185 1.00 8.62 194 GLY B N 1
ATOM 725 C CA . GLY B 1 26 ? 14.871 24.074 19.970 1.00 9.30 194 GLY B CA 1
ATOM 726 C C . GLY B 1 26 ? 15.254 24.130 18.502 1.00 8.25 194 GLY B C 1
ATOM 727 O O . GLY B 1 26 ? 16.364 24.512 18.154 1.00 10.08 194 GLY B O 1
ATOM 728 N N . ASP B 1 27 ? 14.330 23.744 17.628 1.00 8.91 195 ASP B N 1
ATOM 729 C CA . ASP B 1 27 ? 14.619 23.770 16.183 1.00 9.12 195 ASP B CA 1
ATOM 730 C C . ASP B 1 27 ? 14.799 25.215 15.713 1.00 10.27 195 ASP B C 1
ATOM 731 O O . ASP B 1 27 ? 14.164 26.145 16.226 1.00 9.85 195 ASP B O 1
ATOM 736 N N . VAL B 1 28 ? 15.668 25.404 14.732 1.00 9.56 196 VAL B N 1
ATOM 737 C CA . VAL B 1 28 ? 15.859 26.731 14.151 1.00 10.01 196 VAL B CA 1
ATOM 738 C C . VAL B 1 28 ? 15.352 26.697 12.708 1.00 10.33 196 VAL B C 1
ATOM 739 O O . VAL B 1 28 ? 15.845 25.963 11.848 1.00 13.01 196 VAL B O 1
ATOM 743 N N . ILE B 1 29 ? 14.325 27.509 12.487 1.00 9.19 197 ILE B N 1
ATOM 744 C CA . ILE B 1 29 ? 13.596 27.638 11.232 1.00 9.22 197 ILE B CA 1
ATOM 745 C C . ILE B 1 29 ? 14.170 28.722 10.337 1.00 8.49 197 ILE B C 1
ATOM 746 O O . ILE B 1 29 ? 14.487 29.817 10.810 1.00 9.87 197 ILE B O 1
ATOM 751 N N . PHE B 1 30 ? 14.306 28.411 9.051 1.00 9.97 198 PHE B N 1
ATOM 752 C CA . PHE B 1 30 ? 14.775 29.388 8.070 1.00 9.58 198 PHE B CA 1
ATOM 753 C C . PHE B 1 30 ? 13.537 30.151 7.618 1.00 9.43 198 PHE B C 1
ATOM 754 O O . PHE B 1 30 ? 12.599 29.563 7.072 1.00 10.86 198 PHE B O 1
ATOM 762 N N . LEU B 1 31 ? 13.511 31.459 7.869 1.00 9.36 199 LEU B N 1
ATOM 763 C CA . LEU B 1 31 ? 12.330 32.242 7.523 1.00 9.62 199 LEU B CA 1
ATOM 764 C C . LEU B 1 31 ? 12.234 32.557 6.049 1.00 11.40 199 LEU B C 1
ATOM 765 O O . LEU B 1 31 ? 13.243 32.857 5.414 1.00 13.28 199 LEU B O 1
ATOM 770 N N . LEU B 1 32 ? 11.011 32.493 5.513 1.00 9.91 200 LEU B N 1
ATOM 771 C CA . LEU B 1 32 ? 10.778 32.778 4.091 1.00 10.39 200 LEU B CA 1
ATOM 772 C C . LEU B 1 32 ? 9.842 33.954 3.860 1.00 10.65 200 LEU B C 1
ATOM 773 O O . LEU B 1 32 ? 10.144 34.834 3.060 1.00 12.23 200 LEU B O 1
ATOM 778 N N . SER B 1 33 ? 8.703 33.988 4.545 1.00 10.51 201 SER B N 1
ATOM 779 C CA . SER B 1 33 ? 7.771 35.083 4.319 1.00 10.13 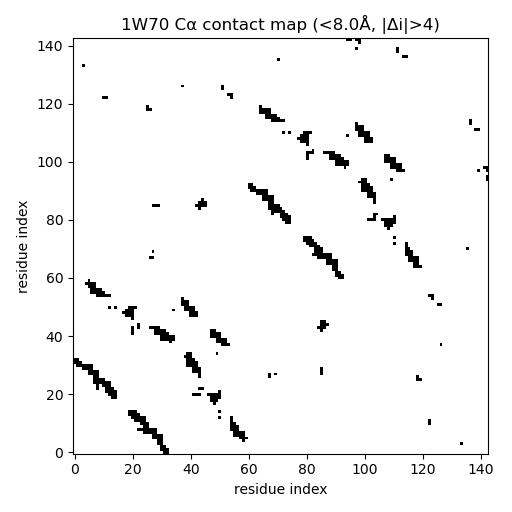201 SER B CA 1
ATOM 780 C C . SER B 1 33 ? 6.789 35.295 5.459 1.00 10.00 201 SER B C 1
ATOM 781 O O . SER B 1 33 ? 6.666 34.466 6.362 1.00 10.07 201 SER B O 1
ATOM 784 N N . ARG B 1 34 ? 6.107 36.433 5.416 1.00 10.45 202 ARG B N 1
ATOM 785 C CA . ARG B 1 34 ? 5.094 36.795 6.410 1.00 9.54 202 ARG B CA 1
ATOM 786 C C . ARG B 1 34 ? 3.747 36.428 5.793 1.00 10.01 202 ARG B C 1
ATOM 787 O O . ARG B 1 34 ? 3.416 36.882 4.698 1.00 11.99 202 ARG B O 1
ATOM 795 N N . ILE B 1 35 ? 2.962 35.597 6.479 1.00 10.99 203 ILE B N 1
ATOM 796 C CA . ILE B 1 35 ? 1.657 35.206 5.962 1.00 10.30 203 ILE B CA 1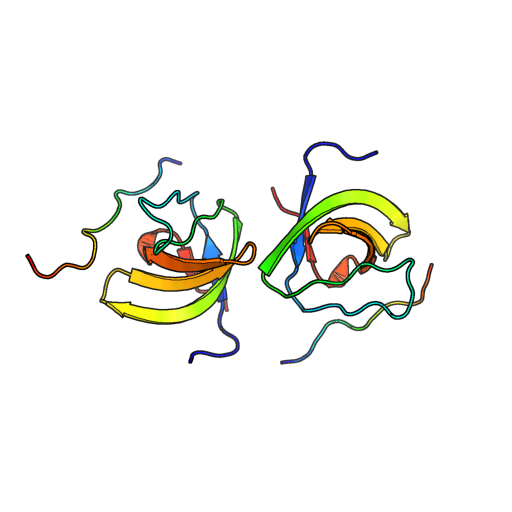
ATOM 797 C C . ILE B 1 35 ? 0.599 36.217 6.420 1.00 10.64 203 ILE B C 1
ATOM 798 O O . ILE B 1 35 ? -0.240 36.677 5.625 1.00 11.02 203 ILE B O 1
ATOM 803 N N . ASN B 1 36 ? 0.594 36.523 7.713 1.00 9.13 204 ASN B N 1
ATOM 804 C CA . ASN B 1 36 ? -0.298 37.559 8.241 1.00 8.89 204 ASN B CA 1
ATOM 805 C C . ASN B 1 36 ? 0.278 37.959 9.584 1.00 10.42 204 ASN B C 1
ATOM 806 O O . ASN B 1 36 ? 1.408 37.582 9.872 1.00 10.66 204 ASN B O 1
ATOM 811 N N . LYS B 1 37 ? -0.457 38.697 10.408 1.00 10.86 205 LYS B N 1
ATOM 812 C CA . LYS B 1 37 ? 0.141 39.129 11.667 1.00 11.85 205 LYS B CA 1
ATOM 813 C C . LYS B 1 37 ? 0.474 38.015 12.650 1.00 12.05 205 LYS B C 1
ATOM 814 O O . LYS B 1 37 ? 1.353 38.190 13.500 1.00 13.11 205 LYS B O 1
ATOM 820 N N . ASP B 1 38 ? -0.201 36.877 12.524 1.00 10.43 206 ASP B N 1
ATOM 821 C CA . ASP B 1 38 ? 0.018 35.761 13.444 1.00 11.41 206 ASP B CA 1
ATOM 822 C C . ASP B 1 38 ? 0.799 34.599 12.875 1.00 10.54 206 ASP B C 1
ATOM 823 O O . ASP B 1 38 ? 1.240 33.749 13.645 1.00 11.31 206 ASP B O 1
ATOM 828 N N . TRP B 1 39 ? 0.953 34.536 11.556 1.00 9.75 207 TRP B N 1
ATOM 829 C CA . TRP B 1 39 ? 1.614 33.414 10.913 1.00 10.03 207 TRP B CA 1
ATOM 830 C C . TRP B 1 39 ? 2.760 33.794 9.998 1.00 9.55 207 TRP B C 1
ATOM 831 O O . TRP B 1 39 ? 2.688 34.792 9.283 1.00 10.03 207 TRP B O 1
ATOM 842 N N . LEU B 1 40 ? 3.817 32.985 10.054 1.00 9.22 208 LEU B N 1
ATOM 843 C CA . LEU B 1 40 ? 4.993 33.137 9.191 1.00 8.91 208 LEU B CA 1
ATOM 844 C C . LEU B 1 40 ? 5.162 31.861 8.380 1.00 9.82 208 LEU B C 1
ATOM 845 O O . LEU B 1 40 ? 4.541 30.839 8.673 1.00 11.11 208 LEU B O 1
ATOM 850 N N . GLU B 1 41 ? 6.018 31.925 7.371 1.00 9.94 209 GLU B N 1
ATOM 851 C CA . GLU B 1 41 ? 6.310 30.757 6.548 1.00 9.53 209 GLU B CA 1
ATOM 852 C C . GLU B 1 41 ? 7.803 30.506 6.662 1.00 9.45 209 GLU B C 1
ATOM 853 O O . GLU B 1 41 ? 8.608 31.445 6.623 1.00 10.55 209 GLU B O 1
ATOM 859 N N . GLY B 1 42 ? 8.181 29.237 6.791 1.00 8.79 210 GLY B N 1
ATOM 860 C CA . GLY B 1 42 ? 9.581 28.915 6.894 1.00 8.97 210 GLY B CA 1
ATOM 861 C C . GLY B 1 42 ? 9.877 27.482 6.539 1.00 8.59 210 GLY B C 1
ATOM 862 O O . GLY B 1 42 ? 8.983 26.733 6.176 1.00 9.83 210 GLY B O 1
ATOM 863 N N . THR B 1 43 ? 11.150 27.121 6.659 1.00 9.62 211 THR B N 1
ATOM 864 C CA . THR B 1 43 ? 11.619 25.784 6.344 1.00 9.99 211 THR B CA 1
ATOM 865 C C . THR B 1 43 ? 12.414 25.214 7.511 1.00 10.82 211 THR B C 1
ATOM 866 O O . THR B 1 43 ? 13.257 25.884 8.102 1.00 11.79 211 THR B O 1
ATOM 870 N N . VAL B 1 44 ? 12.103 23.973 7.857 1.00 10.01 212 VAL B N 1
ATOM 871 C CA . VAL B 1 44 ? 12.794 23.259 8.927 1.00 11.15 212 VAL B CA 1
ATOM 872 C C . VAL B 1 44 ? 12.532 21.748 8.755 1.00 11.88 212 VAL B C 1
ATOM 873 O O . VAL B 1 44 ? 11.474 21.331 8.250 1.00 11.49 212 VAL B O 1
ATOM 877 N N . ARG B 1 45 ? 13.512 20.940 9.157 1.00 11.67 213 ARG B N 1
ATOM 878 C CA . ARG B 1 45 ? 13.411 19.482 9.026 1.00 12.16 213 ARG B CA 1
ATOM 879 C C . ARG B 1 45 ? 13.072 19.062 7.590 1.00 13.84 213 ARG B C 1
ATOM 880 O O . ARG B 1 45 ? 12.343 18.107 7.366 1.00 15.52 213 ARG B O 1
ATOM 888 N N . GLY B 1 46 ? 13.606 19.789 6.616 1.00 13.80 214 GLY B N 1
ATOM 889 C CA . GLY B 1 46 ? 13.372 19.432 5.216 1.00 13.97 214 GLY B CA 1
ATOM 890 C C . GLY B 1 46 ? 11.962 19.635 4.681 1.00 15.43 214 GLY B C 1
ATOM 891 O O . GLY B 1 46 ? 11.566 19.037 3.676 1.00 17.87 214 GLY B O 1
ATOM 892 N N . ALA B 1 47 ? 11.189 20.475 5.351 1.00 12.64 215 ALA B N 1
ATOM 893 C CA . ALA B 1 47 ? 9.834 20.752 4.902 1.00 12.67 215 ALA B CA 1
ATOM 894 C C . ALA B 1 47 ? 9.556 22.256 5.005 1.00 11.37 215 ALA B C 1
ATOM 895 O O . ALA B 1 47 ? 10.240 22.975 5.723 1.00 11.96 215 ALA B O 1
ATOM 897 N N . THR B 1 48 ? 8.567 22.722 4.257 1.00 12.14 216 THR B N 1
ATOM 898 C CA . THR B 1 48 ? 8.211 24.142 4.234 1.00 10.58 216 THR B CA 1
ATOM 899 C C . THR B 1 48 ? 6.736 24.308 4.531 1.00 12.52 216 THR B C 1
ATOM 900 O O . THR B 1 48 ? 5.905 23.519 4.072 1.00 14.36 216 THR B O 1
ATOM 904 N N . GLY B 1 49 ? 6.397 25.330 5.309 1.00 10.42 217 GLY B N 1
ATOM 905 C CA . GLY B 1 49 ? 4.996 25.547 5.623 1.00 10.81 217 GLY B CA 1
ATOM 906 C C . GLY B 1 49 ? 4.822 26.717 6.574 1.00 9.48 217 GLY B C 1
ATOM 907 O O . GLY B 1 49 ? 5.800 27.392 6.928 1.00 10.70 217 GLY B O 1
ATOM 908 N N . ILE B 1 50 ? 3.582 26.945 7.010 1.00 9.36 218 ILE B N 1
ATOM 909 C CA . ILE B 1 50 ? 3.308 28.078 7.883 1.00 9.57 218 ILE B CA 1
ATOM 910 C C . ILE B 1 50 ? 3.229 27.680 9.360 1.00 9.56 218 ILE B C 1
ATOM 911 O O . ILE B 1 50 ? 2.979 26.517 9.709 1.00 9.77 218 ILE B O 1
ATOM 916 N N . PHE B 1 51 ? 3.457 28.650 10.235 1.00 8.52 219 PHE B N 1
ATOM 917 C CA . PHE B 1 51 ? 3.450 28.361 11.672 1.00 8.23 219 PHE B CA 1
ATOM 918 C C . PHE B 1 51 ? 3.199 29.647 12.443 1.00 8.41 219 PHE B C 1
ATOM 919 O O . PHE B 1 51 ? 3.354 30.746 11.899 1.00 8.77 219 PHE B O 1
ATOM 927 N N . PRO B 1 52 ? 2.799 29.541 13.725 1.00 8.37 220 PRO B N 1
ATOM 928 C CA . PRO B 1 52 ? 2.537 30.744 14.519 1.00 8.16 220 PRO B CA 1
ATOM 929 C C . PRO B 1 52 ? 3.771 31.476 15.026 1.00 9.57 220 PRO B C 1
ATOM 930 O O . PRO B 1 52 ? 4.666 30.868 15.630 1.00 9.33 220 PRO B O 1
ATOM 934 N N . LEU B 1 53 ? 3.789 32.786 14.809 1.00 8.78 221 LEU B N 1
ATOM 935 C CA . LEU B 1 53 ? 4.853 33.652 15.283 1.00 8.29 221 LEU B CA 1
ATOM 936 C C . LEU B 1 53 ? 5.015 33.486 16.805 1.00 8.89 221 LEU B C 1
ATOM 937 O O . LEU B 1 53 ? 6.130 33.519 17.326 1.00 9.21 221 LEU B O 1
ATOM 942 N N . SER B 1 54 ? 3.911 33.292 17.520 1.00 9.39 222 SER B N 1
ATOM 943 C CA . SER B 1 54 ? 4.013 33.195 18.964 1.00 8.91 222 SER B CA 1
ATOM 944 C C . SER B 1 54 ? 4.746 31.973 19.488 1.00 9.43 222 SER B C 1
ATOM 945 O O . SER B 1 54 ? 5.085 31.921 20.664 1.00 10.96 222 SER B O 1
ATOM 948 N N . PHE B 1 55 ? 5.015 31.012 18.622 1.00 7.65 223 PHE B N 1
ATOM 949 C CA . PHE B 1 55 ? 5.695 29.800 19.056 1.00 7.71 223 PHE B CA 1
ATOM 950 C C . PHE B 1 55 ? 7.210 29.901 18.923 1.00 9.22 223 PHE B C 1
ATOM 951 O O . PHE B 1 55 ? 7.917 28.977 19.308 1.00 9.66 223 PHE B O 1
ATOM 959 N N . VAL B 1 56 ? 7.710 31.026 18.423 1.00 8.27 224 VAL B N 1
ATOM 960 C CA . VAL B 1 56 ? 9.136 31.170 18.154 1.00 9.15 224 VAL B CA 1
ATOM 961 C C . VAL B 1 56 ? 9.757 32.460 18.642 1.00 9.42 224 VAL B C 1
ATOM 962 O O . VAL B 1 56 ? 9.064 33.404 19.030 1.00 10.36 224 VAL B O 1
ATOM 966 N N . LYS B 1 57 ? 11.086 32.461 18.638 1.00 9.08 225 LYS B N 1
ATOM 967 C CA . LYS B 1 57 ? 11.863 33.649 18.954 1.00 9.40 225 LYS B CA 1
ATOM 968 C C . LYS B 1 57 ? 12.597 34.028 17.669 1.00 9.39 225 LYS B C 1
ATOM 969 O O . LYS B 1 57 ? 13.319 33.200 17.111 1.00 10.19 225 LYS B O 1
ATOM 975 N N . ILE B 1 58 ? 12.379 35.238 17.163 1.00 8.95 226 ILE B N 1
ATOM 976 C CA . ILE B 1 58 ? 13.108 35.709 15.982 1.00 10.38 226 ILE B CA 1
ATOM 977 C C . ILE B 1 58 ? 14.540 35.966 16.469 1.00 9.71 226 ILE B C 1
ATOM 978 O O . ILE B 1 58 ? 14.731 36.687 17.438 1.00 10.65 226 ILE B O 1
ATOM 983 N N . LEU B 1 59 ? 15.532 35.377 15.802 1.00 9.48 227 LEU B N 1
ATOM 984 C CA . LEU B 1 59 ? 16.917 35.526 16.226 1.00 9.70 227 LEU B CA 1
ATOM 985 C C . LEU B 1 59 ? 17.572 36.784 15.673 1.00 11.23 227 LEU B C 1
ATOM 986 O O . LEU B 1 59 ? 17.087 37.386 14.707 1.00 12.51 227 LEU B O 1
ATOM 991 N N . LYS B 1 60 ? 18.664 37.184 16.315 1.00 13.74 228 LYS B N 1
ATOM 992 C CA . LYS B 1 60 ? 19.440 38.367 15.925 1.00 16.71 228 LYS B CA 1
ATOM 993 C C . LYS B 1 60 ? 20.824 37.923 15.484 1.00 19.57 228 LYS B C 1
ATOM 994 O O . LYS B 1 60 ? 21.426 38.607 14.622 1.00 21.23 228 LYS B O 1
ATOM 1004 N N . LYS C 2 2 ? 31.451 41.328 21.875 1.00 18.90 360 LYS C N 1
ATOM 1005 C CA . LYS C 2 2 ? 32.331 40.957 22.963 1.00 19.57 360 LYS C CA 1
ATOM 1006 C C . LYS C 2 2 ? 33.025 39.645 22.634 1.00 19.60 360 LYS C C 1
ATOM 1007 O O . LYS C 2 2 ? 32.454 38.768 21.979 1.00 18.93 360 LYS C O 1
ATOM 1013 N N . PRO C 2 3 ? 34.279 39.507 23.071 1.00 19.49 361 PRO C N 1
ATOM 1014 C CA . PRO C 2 3 ? 35.056 38.293 22.820 1.00 19.34 361 PRO C CA 1
ATOM 1015 C C . PRO C 2 3 ? 34.459 37.108 23.563 1.00 17.06 361 PRO C C 1
ATOM 1016 O O . PRO C 2 3 ? 33.878 37.258 24.636 1.00 17.74 361 PRO C O 1
ATOM 1020 N N . GLN C 2 4 ? 34.609 35.929 22.976 1.00 16.92 362 GLN C N 1
ATOM 1021 C CA . GLN C 2 4 ? 34.129 34.712 23.606 1.00 16.49 362 GLN C CA 1
ATOM 1022 C C . GLN C 2 4 ? 35.079 34.419 24.766 1.00 15.38 362 GLN C C 1
ATOM 1023 O O . GLN C 2 4 ? 36.283 34.656 24.662 1.00 18.26 362 GLN C O 1
ATOM 1029 N N . PRO C 2 5 ? 34.549 33.915 25.879 1.00 16.10 363 PRO C N 1
ATOM 1030 C CA . PRO C 2 5 ? 35.364 33.576 27.047 1.00 15.49 363 PRO C CA 1
ATOM 1031 C C . PRO C 2 5 ? 36.210 32.358 26.660 1.00 13.75 363 PRO C C 1
ATOM 1032 O O . PRO C 2 5 ? 35.986 31.712 25.626 1.00 12.73 363 PRO C O 1
ATOM 1036 N N . ALA C 2 6 ? 37.186 32.042 27.499 1.00 13.50 364 ALA C N 1
ATOM 1037 C CA . ALA C 2 6 ? 37.977 30.850 27.268 1.00 13.66 364 ALA C CA 1
ATOM 1038 C C . ALA C 2 6 ? 37.031 29.679 27.532 1.00 13.57 364 ALA C C 1
ATOM 1039 O O . ALA C 2 6 ? 36.058 29.798 28.280 1.00 14.06 364 ALA C O 1
ATOM 1041 N N . VAL C 2 7 ? 37.313 28.552 26.904 1.00 11.10 365 VAL C N 1
ATOM 1042 C CA . VAL C 2 7 ? 36.518 27.350 27.114 1.00 11.59 365 VAL C CA 1
ATOM 1043 C C . VAL C 2 7 ? 37.159 26.584 28.277 1.00 11.91 365 VAL C C 1
ATOM 1044 O O . VAL C 2 7 ? 38.370 26.347 28.293 1.00 12.68 365 VAL C O 1
ATOM 1048 N N . PRO C 2 8 ? 36.356 26.203 29.281 1.00 11.11 366 PRO C N 1
ATOM 1049 C CA . PRO C 2 8 ? 36.934 25.462 30.406 1.00 11.75 366 PRO C CA 1
ATOM 1050 C C . PRO C 2 8 ? 37.486 24.115 29.954 1.00 11.24 366 PRO C C 1
ATOM 1051 O O . PRO C 2 8 ? 37.123 23.613 28.893 1.00 12.42 366 PRO C O 1
ATOM 1055 N N . PRO C 2 9 ? 38.383 23.519 30.753 1.00 11.91 367 PRO C N 1
ATOM 1056 C CA . PRO C 2 9 ? 38.941 22.217 30.382 1.00 12.78 367 PRO C CA 1
ATOM 1057 C C . PRO C 2 9 ? 37.793 21.227 30.161 1.00 12.62 367 PRO C C 1
ATOM 1058 O O . PRO C 2 9 ? 36.807 21.218 30.906 1.00 12.74 367 PRO C O 1
ATOM 1062 N N . ARG C 2 10 ? 37.910 20.398 29.137 1.00 13.04 368 ARG C N 1
ATOM 1063 C CA . ARG C 2 10 ? 36.876 19.406 28.870 1.00 13.87 368 ARG C CA 1
ATOM 1064 C C . ARG C 2 10 ? 36.965 18.264 29.886 1.00 14.95 368 ARG C C 1
ATOM 1065 O O . ARG C 2 10 ? 38.023 18.008 30.464 1.00 14.80 368 ARG C O 1
ATOM 1073 N N . PRO C 2 11 ? 35.835 17.591 30.153 1.00 15.69 369 PRO C N 1
ATOM 1074 C CA . PRO C 2 11 ? 35.909 16.476 31.101 1.00 15.39 369 PRO C CA 1
ATOM 1075 C C . PRO C 2 11 ? 36.804 15.409 30.458 1.00 13.50 369 PRO C C 1
ATOM 1076 O O . PRO C 2 11 ? 36.764 15.227 29.233 1.00 14.31 369 PRO C O 1
ATOM 1080 N N . SER C 2 12 ? 37.593 14.697 31.259 1.00 14.19 370 SER C N 1
ATOM 1081 C CA . SER C 2 12 ? 38.486 13.666 30.731 1.00 12.70 370 SER C CA 1
ATOM 1082 C C . SER C 2 12 ? 38.873 12.620 31.766 1.00 13.99 370 SER C C 1
ATOM 1083 O O . SER C 2 12 ? 38.499 12.728 32.942 1.00 14.62 370 SER C O 1
ATOM 1086 N N . ALA C 2 13 ? 39.622 11.611 31.328 1.00 13.52 371 ALA C N 1
ATOM 1087 C CA . ALA C 2 13 ? 40.089 10.550 32.226 1.00 13.78 371 ALA C CA 1
ATOM 1088 C C . ALA C 2 13 ? 41.478 10.085 31.801 1.00 14.84 371 ALA C C 1
ATOM 1089 O O . ALA C 2 13 ? 41.793 8.877 31.850 1.00 16.57 371 ALA C O 1
ATOM 1091 N N . ASP C 2 14 ? 42.318 11.031 31.385 1.00 15.25 372 ASP C N 1
ATOM 1092 C CA . ASP C 2 14 ? 43.660 10.691 30.937 1.00 18.03 372 ASP C CA 1
ATOM 1093 C C . ASP C 2 14 ? 44.764 11.223 31.840 1.00 18.47 372 ASP C C 1
ATOM 1094 O O . ASP C 2 14 ? 45.910 11.382 31.351 1.00 20.28 372 ASP C O 1
ATOM 1103 N N . LYS D 2 2 ? 4.242 22.588 30.947 1.00 28.97 360 LYS D N 1
ATOM 1104 C CA . LYS D 2 2 ? 4.147 24.039 31.086 1.00 27.53 360 LYS D CA 1
ATOM 1105 C C . LYS D 2 2 ? 3.092 24.569 30.121 1.00 24.64 360 LYS D C 1
ATOM 1106 O O . LYS D 2 2 ? 2.748 23.903 29.149 1.00 24.24 360 LYS D O 1
ATOM 1108 N N . PRO D 2 3 ? 2.555 25.772 30.384 1.00 24.07 361 PRO D N 1
ATOM 1109 C CA . PRO D 2 3 ? 1.538 26.319 29.481 1.00 21.80 361 PRO D CA 1
ATOM 1110 C C . PRO D 2 3 ? 2.165 26.530 28.100 1.00 21.15 361 PRO D C 1
ATOM 1111 O O . PRO D 2 3 ? 3.374 26.714 27.982 1.00 22.92 361 PRO D O 1
ATOM 1115 N N . GLN D 2 4 ? 1.346 26.495 27.056 1.00 19.06 362 GLN D N 1
ATOM 1116 C CA . GLN D 2 4 ? 1.846 26.690 25.703 1.00 17.66 362 GLN D CA 1
A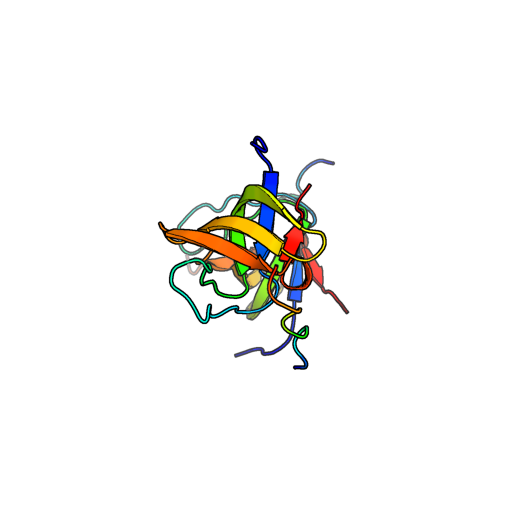TOM 1117 C C . GLN D 2 4 ? 1.101 27.875 25.082 1.00 16.81 362 GLN D C 1
ATOM 1118 O O . GLN D 2 4 ? 0.038 28.263 25.557 1.00 16.35 362 GLN D O 1
ATOM 1124 N N . PRO D 2 5 ? 1.676 28.516 24.060 1.00 14.53 363 PRO D N 1
ATOM 1125 C CA . PRO D 2 5 ? 0.941 29.637 23.465 1.00 13.07 363 PRO D CA 1
ATOM 1126 C C . PRO D 2 5 ? -0.259 29.032 22.755 1.00 11.74 363 PRO D C 1
ATOM 1127 O O . PRO D 2 5 ? -0.208 27.892 22.326 1.0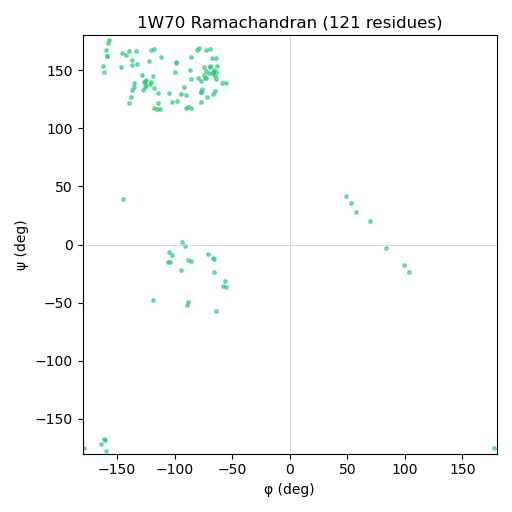0 13.51 363 PRO D O 1
ATOM 1131 N N . ALA D 2 6 ? -1.331 29.802 22.632 1.00 10.97 364 ALA D N 1
ATOM 1132 C CA . ALA D 2 6 ? -2.511 29.335 21.920 1.00 10.38 364 ALA D CA 1
ATOM 1133 C C . ALA D 2 6 ? -2.249 29.347 20.417 1.00 11.01 364 ALA D C 1
ATOM 1134 O O . ALA D 2 6 ? -1.526 30.216 19.916 1.00 11.19 364 ALA D O 1
ATOM 1136 N N . VAL D 2 7 ? -2.817 28.390 19.699 1.00 11.14 365 VAL D N 1
ATOM 1137 C CA . VAL D 2 7 ? -2.698 28.408 18.257 1.00 11.02 365 VAL D CA 1
ATOM 1138 C C . VAL D 2 7 ? -3.695 29.482 17.814 1.00 12.69 365 VAL D C 1
ATOM 1139 O O . VAL D 2 7 ? -4.892 29.427 18.130 1.00 12.96 365 VAL D O 1
ATOM 1143 N N . PRO D 2 8 ? -3.210 30.495 17.091 1.00 11.90 366 PRO D N 1
ATOM 1144 C CA . PRO D 2 8 ? -4.064 31.582 16.624 1.00 13.10 366 PRO D CA 1
ATOM 1145 C C . PRO D 2 8 ? -4.992 31.173 15.484 1.00 14.04 366 PRO D C 1
ATOM 1146 O O . PRO D 2 8 ? -4.859 30.097 14.904 1.00 14.64 366 PRO D O 1
ATOM 1150 N N . PRO D 2 9 ? -5.974 32.030 15.179 1.00 17.35 367 PRO D N 1
ATOM 1151 C CA . PRO D 2 9 ? -6.925 31.756 14.100 1.00 18.20 367 PRO D CA 1
ATOM 1152 C C . PRO D 2 9 ? -6.138 31.580 12.805 1.00 18.62 367 PRO D C 1
ATOM 1153 O O . PRO D 2 9 ? -5.170 32.320 12.567 1.00 18.03 367 PRO D O 1
ATOM 1157 N N . ARG D 2 10 ? -6.522 30.614 11.972 1.00 21.27 368 ARG D N 1
ATOM 1158 C CA . ARG D 2 10 ? -5.799 30.416 10.723 1.00 22.29 368 ARG D CA 1
ATOM 1159 C C . ARG D 2 10 ? -5.966 31.650 9.838 1.00 22.77 368 ARG D C 1
ATOM 1160 O O . ARG D 2 10 ? -6.989 32.335 9.879 1.00 23.96 368 ARG D O 1
ATOM 1168 N N . PRO D 2 11 ? -4.946 31.951 9.025 1.00 22.25 369 PRO D N 1
ATOM 1169 C CA . PRO D 2 11 ? -4.969 33.119 8.146 1.00 24.51 369 PRO D CA 1
ATOM 1170 C C . PRO D 2 11 ? -6.020 33.150 7.049 1.00 26.18 369 PRO D C 1
ATOM 1171 O O . PRO D 2 11 ? -6.789 34.133 7.062 1.00 29.24 369 PRO D O 1
ATOM 1175 N N . SER D 2 12 ? -6.058 32.223 6.212 1.00 28.97 370 SER D N 1
#

CATH classification: 2.30.30.40

Foldseek 3Di:
DDDDWKKFFQAFDDDPDLQADGDGGGFIWAFDAADDPFKGWTDDPHGTHIDGPVRIGIDD/DDPPKKKFFQAFDDDPDLQADGGHGGWIWAFDADPDPFKGWTDTPHGIHIDGPVRIDTDD/DDDDDDPDDDDDD/DDDDDDDDDD

Radius of gyration: 16.43 Å; Cα contacts (8 Å, |Δi|>4): 333; chains: 4; bounding box: 51×30×37 Å

Nearest PDB structures (foldseek):
  1w70-assembly2_B  TM=1.017E+00  e=2.285E-11  Homo sapiens
  5vei-assembly1_A  TM=9.591E-01  e=3.657E-06  Homo sapiens
  1gcq-assembly1_A  TM=9.631E-01  e=7.763E-06  Homo sapiens
  2p4r-assembly1_A  TM=9.589E-01  e=1.648E-05  Rattus norvegicus
  5sxp-assembly2_D  TM=9.371E-01  e=1.648E-05  Homo sapiens

InterPro domains:
  IPR000270 PB1 domain [PF00564] (258-327)
  IPR000270 PB1 domain [SM00666] (237-329)
  IPR000919 Neutrophil cytosol factor P40 [PR00497] (56-73)
  IPR000919 Neutrophil cytosol factor P40 [PR00497] (74-92)
  IPR000919 Neutrophil cytosol factor P40 [PR00497] (131-146)
  IPR000919 Neutrophil cytosol factor P40 [PR00497] (192-213)
  IPR000919 Neutrophil cytosol factor P40 [PR00497] (241-260)
  IPR000919 Neutrophil cytosol factor P40 [PR00497] (297-308)
  IPR001452 SH3 domain [PF00018] (177-220)
  IPR001452 SH3 domain [PS50002] (170-229)
  IPR001452 SH3 domain [SM00326] (173-228)
  IPR001683 Phox homology [PF00787] (47-135)
  IPR001683 Phox homology [PS50195] (19-140)
  IPR001683 Phox homology [SM00312] (18-136)
  IPR034853 Neutrophil cytosol factor P40, PB1 domain [cd06399] (238-329)
  IPR034912 Neutrophil cytosol factor 4, PX domain [cd06882] (19-141)
  IPR035541 Neutrophil cytosol factor P40, SH3 domain [cd11869] (174-227)
  IPR036028 SH3-like domain superfamily [SSF50044] (170-231)
  IPR036871 PX domain superfamily [G3DSA:3.30.1520.10] (2-144)
  IPR036871 PX domain superfamily [SSF64268] (4-143)

GO terms:
  GO:0010008 endosome membrane (C, IDA)
  GO:0042554 superoxide anion generation (P, IDA)
  GO:0032266 phosphatidylinositol-3-phosphate binding (F, IDA)
  GO:0043020 NADPH oxidase complex (C, IDA)
  GO:0016020 membrane (C, EXP)
  GO:0016176 superoxide-generating NADPH oxidase activator activity (F, IMP)
  GO:0032010 phagolysosome (C, TAS)
  GO:0005829 cytosol (C, TAS)
  GO:0005515 protein binding (F, IPI)
  GO:0005829 cytosol (C, IDA)
  GO:0016020 membrane (C, IDA)
  GO:0042554 superoxide anion generation (P, IMP)

Secondary structure (P-SEA, 3-state):
cccccbbbbcbbbbbccccbbbbcccbbbbbccccccccccccccccccccccccccccc/ccccbbbbbcbbbbbccccbbbbcccccccccccccccbbbbccccbbbbbbcccccccc/ccccccccccccc/cccccccccc

Organism: Homo sapiens (NCBI:txid9606)

Solvent-accessible surface area: 8964 Å² total